Protein AF-H3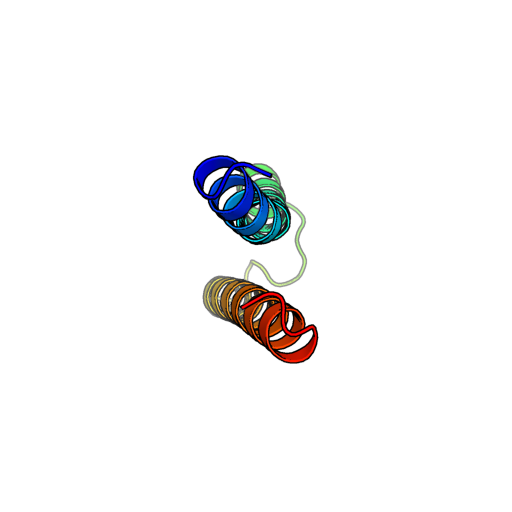NU02-F1 (afdb_monomer)

Structure (mmCIF, N/CA/C/O backbone):
data_AF-H3NU02-F1
#
_entry.id   AF-H3NU02-F1
#
loop_
_atom_site.group_PDB
_atom_site.id
_atom_site.type_symbol
_atom_site.label_atom_id
_atom_site.label_alt_id
_atom_site.label_comp_id
_atom_site.label_asym_id
_atom_site.label_entity_id
_atom_site.label_seq_id
_atom_site.pdbx_PDB_ins_code
_atom_site.Cartn_x
_atom_site.Cartn_y
_atom_site.Cartn_z
_atom_site.occupancy
_atom_site.B_iso_or_equiv
_atom_site.auth_seq_id
_atom_site.auth_comp_id
_atom_site.auth_asym_id
_atom_site.auth_atom_id
_atom_site.pdbx_PDB_m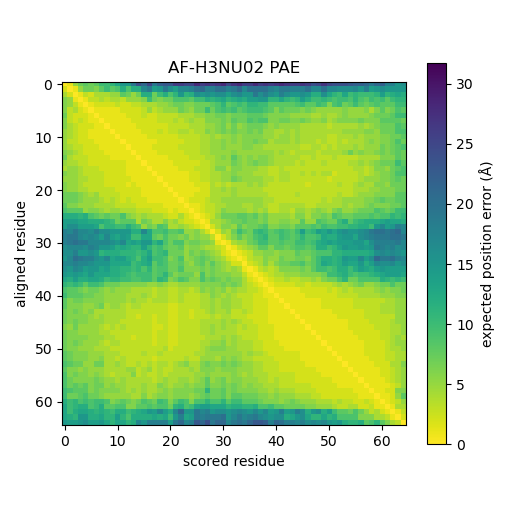odel_num
ATOM 1 N N . MET A 1 1 ? -10.346 7.036 25.970 1.00 58.16 1 MET A N 1
ATOM 2 C CA . MET A 1 1 ? -9.558 7.411 24.772 1.00 58.16 1 MET A CA 1
ATOM 3 C C . MET A 1 1 ? -10.515 7.971 23.726 1.00 58.16 1 MET A C 1
ATOM 5 O O . MET A 1 1 ? -11.582 7.398 23.549 1.00 58.16 1 MET A O 1
ATOM 9 N N . ASN A 1 2 ? -10.213 9.119 23.115 1.00 80.56 2 ASN A N 1
ATOM 10 C CA . ASN A 1 2 ? -11.158 9.821 22.240 1.00 80.56 2 ASN A CA 1
ATOM 11 C C . ASN A 1 2 ? -11.356 9.048 20.919 1.00 80.56 2 ASN A C 1
ATOM 13 O O . ASN A 1 2 ? -10.373 8.723 20.251 1.00 80.56 2 ASN A O 1
ATOM 17 N N . ARG A 1 3 ? -12.607 8.765 20.519 1.00 77.75 3 ARG A N 1
ATOM 18 C CA . ARG A 1 3 ? -12.931 7.944 19.326 1.00 77.75 3 ARG A CA 1
ATOM 19 C C . ARG A 1 3 ? -12.306 8.500 18.039 1.00 77.75 3 ARG A C 1
ATOM 21 O O . ARG A 1 3 ? -11.924 7.738 17.161 1.00 77.75 3 ARG A O 1
ATOM 28 N N . LYS A 1 4 ? -12.141 9.825 17.962 1.00 83.31 4 LYS A N 1
ATOM 29 C CA . LYS A 1 4 ? -11.477 10.517 16.847 1.00 83.31 4 LYS A CA 1
ATOM 30 C C . LYS A 1 4 ? -9.983 10.181 16.762 1.00 83.31 4 LYS A C 1
ATOM 32 O O . LYS A 1 4 ? -9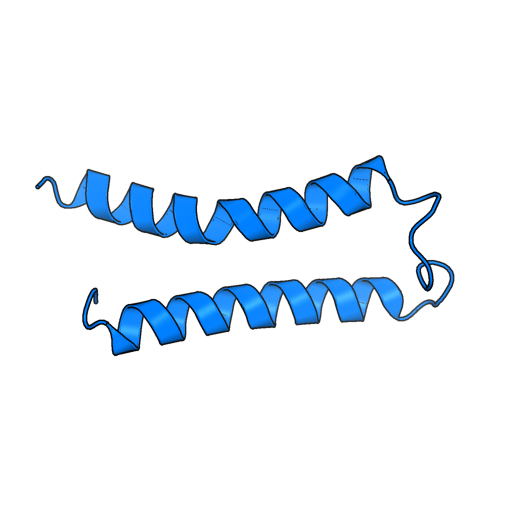.502 9.835 15.692 1.00 83.31 4 LYS A O 1
ATOM 37 N N . THR A 1 5 ? -9.265 10.213 17.887 1.00 85.56 5 THR A N 1
ATOM 38 C CA . THR A 1 5 ? -7.832 9.872 17.946 1.00 85.56 5 THR A CA 1
ATOM 39 C C . THR A 1 5 ? -7.589 8.423 17.528 1.00 85.56 5 THR A C 1
ATOM 41 O O . THR A 1 5 ? -6.656 8.157 16.784 1.00 85.56 5 THR A O 1
ATOM 44 N N . TYR A 1 6 ? -8.472 7.504 17.934 1.00 85.25 6 TYR A N 1
ATOM 45 C CA . TYR A 1 6 ? -8.380 6.090 17.564 1.00 85.25 6 TYR A CA 1
ATOM 46 C C . TYR A 1 6 ? -8.458 5.863 16.046 1.00 85.25 6 TYR A C 1
ATOM 48 O O . TYR A 1 6 ? -7.643 5.136 15.483 1.00 85.25 6 TYR A O 1
ATOM 56 N N . VAL A 1 7 ? -9.390 6.545 15.370 1.00 85.88 7 VAL A N 1
ATOM 57 C CA . VAL A 1 7 ? -9.516 6.484 13.905 1.00 85.88 7 VAL A CA 1
ATOM 58 C C . VAL A 1 7 ? -8.264 7.038 13.225 1.00 85.88 7 VAL A C 1
ATOM 60 O O . VAL A 1 7 ? -7.741 6.394 12.320 1.00 85.88 7 VAL A O 1
ATOM 63 N N . PHE A 1 8 ? -7.732 8.176 13.683 1.00 90.75 8 PHE A N 1
ATOM 64 C CA . PHE A 1 8 ? -6.498 8.733 13.118 1.00 90.75 8 PHE A CA 1
ATOM 65 C C . PHE A 1 8 ? -5.297 7.798 13.282 1.00 90.75 8 PHE A C 1
ATOM 67 O O . PHE A 1 8 ? -4.513 7.659 12.347 1.00 90.75 8 PHE A O 1
ATOM 74 N N . THR A 1 9 ? -5.165 7.114 14.421 1.00 87.81 9 THR A N 1
ATOM 75 C CA . THR A 1 9 ? -4.096 6.127 14.626 1.00 87.81 9 THR A CA 1
ATOM 76 C C . THR A 1 9 ? -4.227 4.944 13.671 1.00 87.81 9 THR A C 1
ATOM 78 O O . THR A 1 9 ? -3.232 4.548 13.073 1.00 87.81 9 THR A O 1
ATOM 81 N N . ILE A 1 10 ? -5.435 4.404 13.479 1.00 84.44 10 ILE A N 1
ATOM 82 C CA . ILE A 1 10 ? -5.664 3.305 12.525 1.00 84.44 10 ILE A CA 1
ATOM 83 C C . ILE A 1 10 ? -5.284 3.738 11.108 1.00 84.44 10 ILE A C 1
ATOM 85 O O . ILE A 1 10 ? -4.565 3.018 10.417 1.00 84.44 10 ILE A O 1
ATOM 89 N N . VAL A 1 11 ? -5.723 4.929 10.696 1.00 87.56 11 VAL A N 1
ATOM 90 C CA . VAL A 1 11 ? -5.381 5.501 9.390 1.00 87.56 11 VAL A CA 1
ATOM 91 C C . VAL A 1 11 ? -3.862 5.641 9.258 1.00 87.56 11 VAL A C 1
ATOM 93 O O . VAL A 1 11 ? -3.289 5.117 8.309 1.00 87.56 11 VAL A O 1
ATOM 96 N N . ALA A 1 12 ? -3.182 6.256 10.227 1.00 90.44 12 ALA A N 1
ATOM 97 C CA . ALA A 1 12 ? -1.731 6.433 10.189 1.00 90.44 12 ALA A CA 1
ATOM 98 C C . ALA A 1 12 ? -0.976 5.101 10.075 1.00 90.44 12 ALA A C 1
ATOM 100 O O . ALA A 1 12 ? -0.044 4.992 9.283 1.00 90.44 12 ALA A O 1
ATOM 101 N N 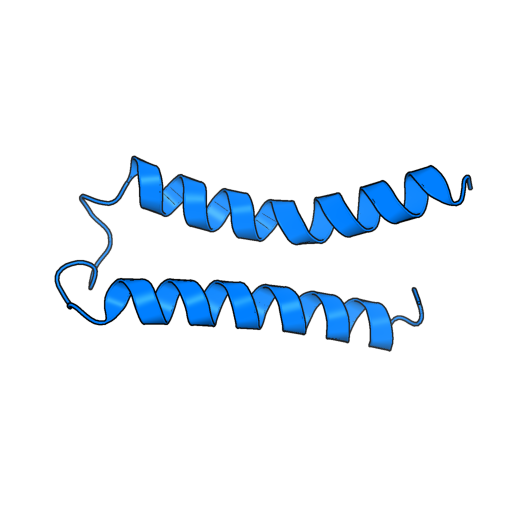. VAL A 1 13 ? -1.402 4.077 10.819 1.00 89.75 13 VAL A N 1
ATOM 102 C CA . VAL A 1 13 ? -0.772 2.753 10.775 1.00 89.75 13 VAL A CA 1
ATOM 103 C C . VAL A 1 13 ? -0.922 2.116 9.391 1.00 89.75 13 VAL A C 1
ATOM 105 O O . VAL A 1 13 ? 0.037 1.519 8.922 1.00 89.75 13 VAL A O 1
ATOM 108 N N . ILE A 1 14 ? -2.055 2.292 8.704 1.00 87.69 14 ILE A N 1
ATOM 109 C CA . ILE A 1 14 ? -2.254 1.793 7.329 1.00 87.69 14 ILE A CA 1
ATOM 110 C C . ILE A 1 14 ? -1.428 2.594 6.311 1.00 87.69 14 ILE A C 1
ATOM 112 O O . ILE A 1 14 ? -0.793 2.014 5.433 1.00 87.69 14 ILE A O 1
ATOM 116 N N . PHE A 1 15 ? -1.418 3.923 6.418 1.00 90.94 15 PHE A N 1
ATOM 117 C CA . PHE A 1 15 ? -0.758 4.789 5.438 1.00 90.94 15 PHE A CA 1
ATOM 118 C C . PHE A 1 15 ? 0.766 4.811 5.561 1.00 90.94 15 PHE A C 1
ATOM 120 O O . PHE A 1 15 ? 1.435 5.018 4.555 1.00 90.94 15 PHE A O 1
ATOM 127 N N . LEU A 1 16 ? 1.331 4.588 6.749 1.00 93.50 16 LEU A N 1
ATOM 128 C CA . LEU A 1 16 ? 2.780 4.606 6.965 1.00 93.50 16 LEU A CA 1
ATOM 129 C C . LEU A 1 16 ? 3.549 3.601 6.075 1.00 93.50 16 LEU A C 1
ATOM 131 O O . LEU A 1 16 ? 4.449 4.039 5.356 1.00 93.50 16 LEU A O 1
ATOM 135 N N . PRO A 1 17 ? 3.230 2.289 6.059 1.00 89.00 17 PRO A N 1
ATOM 136 C CA . PRO A 1 17 ? 3.940 1.330 5.214 1.00 89.00 17 PRO A CA 1
ATOM 137 C C . PRO A 1 17 ? 3.696 1.578 3.723 1.00 89.00 17 PRO A C 1
ATOM 139 O O . PRO A 1 17 ? 4.627 1.464 2.932 1.00 89.00 17 PRO A O 1
ATOM 142 N N . LEU A 1 18 ? 2.475 1.966 3.337 1.00 92.06 18 LEU A N 1
ATOM 143 C CA . LEU A 1 18 ? 2.150 2.284 1.944 1.00 92.06 18 LEU A CA 1
ATOM 144 C C . LEU A 1 18 ? 2.930 3.508 1.459 1.00 92.06 18 LEU A C 1
ATOM 146 O O . LEU A 1 18 ? 3.568 3.450 0.414 1.00 92.06 18 LEU A O 1
ATOM 150 N N . GLY A 1 19 ? 2.926 4.585 2.247 1.00 90.75 19 GLY A N 1
ATOM 151 C CA . GLY A 1 19 ? 3.626 5.830 1.949 1.00 90.75 19 GLY A CA 1
ATOM 152 C C . GLY A 1 19 ? 5.138 5.646 1.880 1.00 90.75 19 GLY A C 1
ATOM 153 O O . GLY A 1 19 ? 5.774 6.198 0.983 1.00 90.75 19 GLY A O 1
ATOM 154 N N . PHE A 1 20 ? 5.711 4.822 2.765 1.00 90.19 20 PHE A N 1
ATOM 155 C CA . PHE A 1 20 ? 7.116 4.424 2.677 1.00 90.19 20 PHE A CA 1
ATOM 156 C C . PHE A 1 20 ? 7.413 3.711 1.355 1.00 90.19 20 PHE A C 1
ATOM 158 O O . PHE A 1 20 ? 8.358 4.078 0.663 1.00 90.19 20 PHE A O 1
ATOM 165 N N . LEU A 1 21 ? 6.591 2.730 0.979 1.00 88.81 21 LEU A N 1
ATOM 166 C CA . LEU A 1 21 ? 6.823 1.896 -0.198 1.00 88.81 21 LEU A CA 1
ATOM 167 C C . LEU A 1 21 ? 6.673 2.703 -1.499 1.00 88.81 21 LEU A C 1
ATOM 169 O O . LEU A 1 21 ? 7.542 2.646 -2.367 1.00 88.81 21 LEU A O 1
ATOM 173 N N . THR A 1 22 ? 5.640 3.542 -1.606 1.00 88.56 22 THR A N 1
ATOM 174 C CA . THR A 1 22 ? 5.470 4.445 -2.755 1.00 88.56 22 THR A CA 1
ATOM 175 C C . THR A 1 22 ? 6.512 5.562 -2.787 1.00 88.56 22 THR A C 1
ATOM 177 O O . THR A 1 22 ? 6.931 5.963 -3.868 1.00 88.56 22 THR A O 1
ATOM 180 N N . GLY A 1 23 ? 6.950 6.065 -1.628 1.00 88.50 23 GLY A N 1
ATOM 181 C CA . GLY A 1 23 ? 7.977 7.105 -1.534 1.00 88.50 23 GLY A CA 1
ATOM 182 C C . GLY A 1 23 ? 9.365 6.589 -1.912 1.00 88.50 23 GLY A C 1
ATOM 183 O O . GLY A 1 23 ? 10.062 7.223 -2.701 1.00 88.50 23 GLY A O 1
ATOM 184 N N . LEU A 1 24 ? 9.734 5.406 -1.413 1.00 86.69 24 LEU A N 1
ATOM 185 C CA . LEU A 1 24 ? 10.978 4.725 -1.764 1.00 86.69 24 LEU A CA 1
ATOM 186 C C . LEU A 1 24 ? 11.054 4.487 -3.275 1.00 86.69 24 LEU A C 1
ATOM 188 O O . LEU A 1 24 ? 12.037 4.864 -3.901 1.00 86.69 24 LEU A O 1
ATOM 192 N N . LEU A 1 25 ? 10.001 3.923 -3.872 1.00 83.56 25 LEU A N 1
ATOM 193 C CA . LEU A 1 25 ? 9.985 3.620 -5.304 1.00 83.56 25 LEU A CA 1
ATOM 194 C C . LEU A 1 25 ? 9.850 4.873 -6.175 1.00 83.56 25 LEU A C 1
ATOM 196 O O . LEU A 1 25 ? 10.464 4.941 -7.232 1.00 83.56 25 LEU A O 1
ATOM 200 N N . GLY A 1 26 ? 9.096 5.883 -5.738 1.00 81.56 26 GLY A N 1
ATOM 201 C CA . GLY A 1 26 ? 8.921 7.126 -6.493 1.00 81.56 26 GLY A CA 1
ATOM 202 C C . GLY A 1 26 ? 10.197 7.964 -6.592 1.00 81.56 26 GLY A C 1
ATOM 203 O O . GLY A 1 26 ? 10.441 8.584 -7.623 1.00 81.56 26 GLY A O 1
ATOM 204 N N . VAL A 1 27 ? 11.030 7.963 -5.545 1.00 80.31 27 VAL A N 1
ATOM 205 C CA . VAL A 1 27 ? 12.303 8.708 -5.519 1.00 80.31 27 VAL A CA 1
ATOM 206 C C . VAL A 1 27 ? 13.474 7.853 -6.020 1.00 80.31 27 VAL A C 1
ATOM 208 O O . VAL A 1 27 ? 14.478 8.392 -6.482 1.00 80.31 27 VAL A O 1
ATOM 21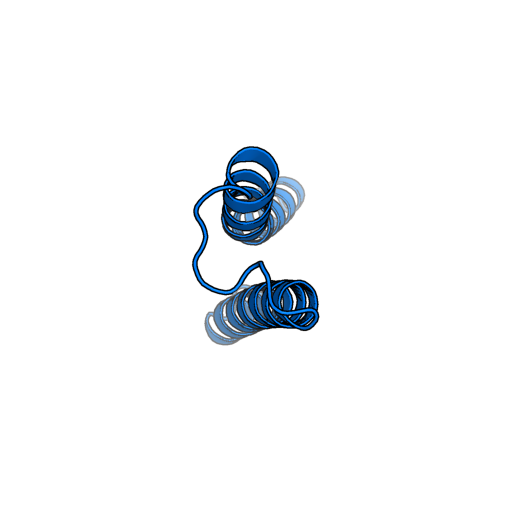1 N N . ASN A 1 28 ? 13.360 6.523 -5.951 1.00 79.44 28 ASN A N 1
ATOM 212 C CA . ASN A 1 28 ? 14.449 5.585 -6.235 1.00 79.44 28 ASN A CA 1
ATOM 213 C C . ASN A 1 28 ? 14.128 4.598 -7.373 1.00 79.44 28 ASN A C 1
ATOM 215 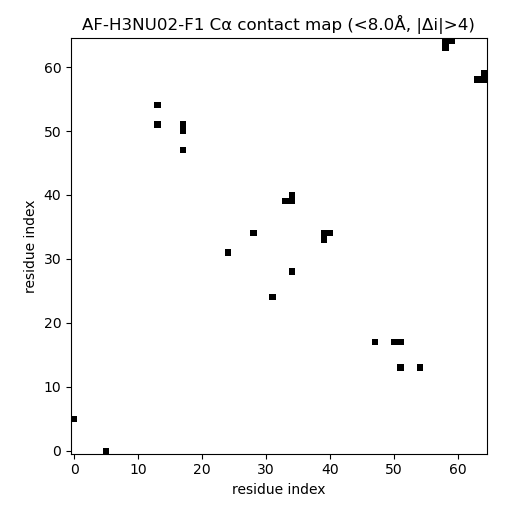O O . ASN A 1 28 ? 14.600 3.469 -7.368 1.00 79.44 28 ASN A O 1
ATOM 219 N N . VAL A 1 29 ? 13.342 5.024 -8.369 1.00 70.06 29 VAL A N 1
ATOM 220 C CA . VAL A 1 29 ? 13.005 4.237 -9.578 1.00 70.06 29 VAL A CA 1
ATOM 221 C C . VAL A 1 29 ? 14.258 3.712 -10.303 1.00 70.06 29 VAL A C 1
ATOM 223 O O . VAL A 1 29 ? 14.253 2.611 -10.845 1.00 70.06 29 VAL A O 1
ATOM 226 N N . GLY A 1 30 ? 15.360 4.468 -10.285 1.00 67.25 30 GLY A N 1
ATOM 227 C CA . GLY A 1 30 ? 16.648 4.042 -10.835 1.00 67.25 30 GLY A CA 1
ATOM 228 C C . GLY A 1 30 ? 17.420 3.161 -9.854 1.00 67.25 30 GLY A C 1
ATOM 229 O O . GLY A 1 30 ? 18.236 3.670 -9.093 1.00 67.25 30 GLY A O 1
ATOM 230 N N . GLY A 1 31 ? 17.168 1.853 -9.866 1.00 68.50 31 GLY A N 1
ATOM 231 C CA . GLY A 1 31 ? 17.900 0.888 -9.033 1.00 68.50 31 GLY A CA 1
ATOM 232 C C . GLY A 1 31 ? 17.059 -0.271 -8.508 1.00 68.50 31 GLY A C 1
ATOM 233 O O . GLY A 1 31 ? 17.617 -1.234 -7.983 1.00 68.50 31 GLY A O 1
ATOM 234 N N . VAL A 1 32 ? 15.732 -0.214 -8.662 1.00 72.25 32 VAL A N 1
ATOM 235 C CA . VAL A 1 32 ? 14.858 -1.315 -8.245 1.00 72.25 32 VAL A CA 1
ATOM 236 C C . VAL A 1 32 ? 14.890 -2.411 -9.313 1.00 72.25 32 VAL A C 1
ATOM 238 O O . VAL A 1 32 ? 14.485 -2.169 -10.455 1.00 72.25 32 VAL A O 1
ATOM 241 N N . PRO A 1 33 ? 15.354 -3.623 -8.973 1.00 69.81 33 PRO A N 1
ATOM 242 C CA . PRO A 1 33 ? 15.377 -4.729 -9.917 1.00 69.81 33 PRO A CA 1
ATOM 243 C C . PRO A 1 33 ? 13.949 -5.077 -10.355 1.00 69.81 33 PRO A C 1
ATOM 245 O O . PRO A 1 33 ? 13.051 -5.212 -9.524 1.00 69.81 33 PRO A O 1
ATOM 248 N N . GLY A 1 34 ? 13.743 -5.219 -11.665 1.00 74.69 34 GLY A N 1
ATOM 249 C CA . GLY A 1 34 ? 12.449 -5.578 -12.249 1.00 74.69 34 GLY A CA 1
ATOM 250 C C . GLY A 1 34 ? 11.532 -4.406 -12.610 1.00 74.69 34 GLY A C 1
ATOM 251 O O . GLY A 1 34 ? 10.438 -4.667 -13.087 1.00 74.69 34 GLY A O 1
ATOM 252 N N . LEU A 1 35 ? 11.944 -3.139 -12.442 1.00 74.69 35 LEU A N 1
ATOM 253 C CA . LEU A 1 35 ? 11.149 -1.970 -12.872 1.00 74.69 35 LEU A CA 1
ATOM 254 C C . LEU A 1 35 ? 11.088 -1.755 -14.393 1.00 74.69 35 LEU A C 1
ATOM 256 O O . LEU A 1 35 ? 10.209 -1.038 -14.863 1.00 74.69 35 LEU A O 1
ATOM 260 N N . GLU A 1 36 ? 12.002 -2.360 -15.151 1.00 77.06 36 GLU A N 1
ATOM 261 C CA . GLU A 1 36 ? 11.989 -2.324 -16.622 1.00 77.06 36 GLU A CA 1
ATOM 262 C C . GLU A 1 36 ? 10.871 -3.198 -17.212 1.00 77.06 36 GLU A C 1
ATOM 264 O O . GLU A 1 36 ? 10.487 -3.031 -18.369 1.00 77.06 36 GLU A O 1
ATOM 269 N N . GLU A 1 37 ? 10.306 -4.103 -16.406 1.00 82.19 37 GLU A N 1
ATOM 270 C CA . GLU A 1 37 ? 9.176 -4.923 -16.813 1.00 82.19 37 GLU A CA 1
ATOM 271 C C . GLU A 1 37 ? 7.887 -4.090 -16.842 1.00 82.19 37 GLU A C 1
ATOM 273 O O . GLU A 1 37 ? 7.519 -3.474 -15.834 1.00 82.19 37 GLU A O 1
ATOM 278 N N . PRO A 1 38 ? 7.098 -4.144 -17.928 1.0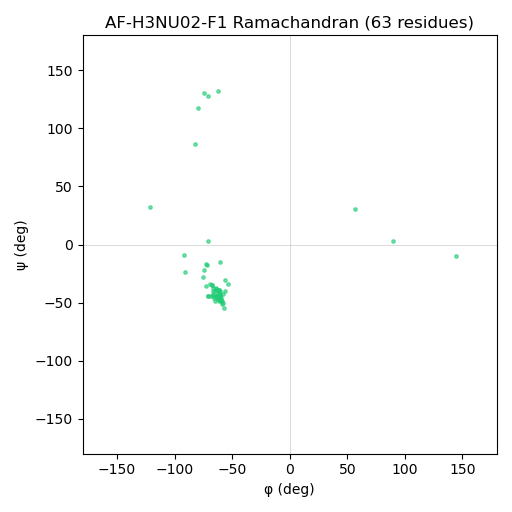0 81.00 38 PRO A N 1
ATOM 279 C CA . PRO A 1 38 ? 5.840 -3.402 -18.028 1.00 81.00 38 PRO A CA 1
ATOM 280 C C . PRO A 1 38 ? 4.808 -3.796 -16.953 1.00 81.00 38 PRO A C 1
ATOM 282 O O . PRO A 1 38 ? 3.844 -3.070 -16.716 1.00 81.00 38 PRO A O 1
ATOM 285 N N . THR A 1 39 ? 5.007 -4.929 -16.269 1.00 86.25 39 THR A N 1
ATOM 286 C CA . THR A 1 39 ? 4.139 -5.409 -15.183 1.00 86.25 39 THR A CA 1
ATOM 287 C C . THR A 1 39 ? 4.570 -4.952 -13.785 1.00 86.25 39 THR A C 1
ATOM 289 O O . THR A 1 39 ? 3.802 -5.119 -12.836 1.00 86.25 39 THR A O 1
ATOM 292 N N . ALA A 1 40 ? 5.745 -4.336 -13.623 1.00 85.38 40 ALA A N 1
ATOM 293 C CA . ALA A 1 40 ? 6.302 -3.960 -12.319 1.00 85.38 40 ALA A CA 1
ATOM 294 C C . ALA A 1 40 ? 5.367 -3.058 -11.499 1.00 85.38 40 ALA A C 1
ATOM 296 O O . ALA A 1 40 ? 5.181 -3.246 -10.295 1.00 85.38 40 ALA A O 1
ATOM 297 N N . PHE A 1 41 ? 4.709 -2.111 -12.170 1.00 84.19 41 PHE A N 1
ATOM 298 C CA . PHE A 1 41 ? 3.748 -1.216 -11.532 1.00 84.19 41 PHE A CA 1
ATOM 299 C C . PHE A 1 41 ? 2.487 -1.953 -11.048 1.00 84.19 41 PHE A C 1
ATOM 301 O O . PHE A 1 41 ? 1.945 -1.638 -9.989 1.00 84.19 41 PHE A O 1
ATOM 308 N N . VAL A 1 42 ? 2.045 -2.982 -11.777 1.00 89.25 42 VAL A N 1
ATOM 309 C CA . VAL A 1 42 ? 0.914 -3.828 -11.363 1.00 89.25 42 VAL A CA 1
ATOM 310 C C . VAL A 1 42 ? 1.281 -4.617 -10.107 1.00 89.25 42 VAL A C 1
ATOM 312 O O . VAL A 1 42 ? 0.492 -4.662 -9.163 1.00 89.25 42 VAL A O 1
ATOM 315 N N . TRP A 1 43 ? 2.494 -5.173 -10.046 1.00 88.44 43 TRP A N 1
ATOM 316 C CA . TRP A 1 43 ? 2.995 -5.858 -8.851 1.00 88.44 43 TRP A CA 1
ATOM 317 C C . TRP A 1 43 ? 3.075 -4.938 -7.635 1.00 88.44 43 TRP A C 1
ATOM 319 O O . TRP A 1 43 ? 2.682 -5.342 -6.540 1.00 88.44 43 TRP A O 1
ATOM 329 N N . LEU A 1 44 ? 3.504 -3.689 -7.825 1.00 88.19 44 LEU A N 1
ATOM 330 C CA . LEU A 1 44 ? 3.493 -2.672 -6.776 1.00 88.19 44 LEU A CA 1
ATOM 331 C C . LEU A 1 44 ? 2.073 -2.419 -6.242 1.00 88.19 44 LEU A C 1
ATOM 333 O O . LEU A 1 44 ? 1.853 -2.434 -5.029 1.00 88.19 44 LEU A O 1
ATOM 337 N N . ILE A 1 45 ? 1.096 -2.232 -7.133 1.00 90.00 45 ILE A N 1
ATOM 338 C CA . ILE A 1 45 ? -0.307 -2.040 -6.739 1.00 90.00 45 ILE A CA 1
ATOM 339 C C . ILE A 1 45 ? -0.818 -3.252 -5.953 1.00 90.00 45 ILE A C 1
ATOM 341 O O . ILE A 1 45 ? -1.436 -3.081 -4.899 1.00 90.00 45 ILE A O 1
ATOM 345 N N . LEU A 1 46 ? -0.541 -4.469 -6.429 1.00 93.38 46 LEU A N 1
ATOM 346 C CA . LEU A 1 46 ? -0.939 -5.704 -5.753 1.00 93.38 46 LEU A CA 1
ATOM 347 C C . LEU A 1 46 ? -0.289 -5.838 -4.371 1.00 93.38 46 LEU A C 1
ATOM 349 O O . LEU A 1 46 ? -0.974 -6.217 -3.422 1.00 93.38 46 LEU A O 1
ATOM 353 N N . ALA A 1 47 ? 0.987 -5.474 -4.227 1.00 91.12 47 ALA A N 1
ATOM 354 C CA . ALA A 1 47 ? 1.678 -5.466 -2.941 1.00 91.12 47 ALA A CA 1
ATOM 355 C C . ALA A 1 47 ? 1.039 -4.468 -1.960 1.00 91.12 47 ALA A C 1
ATOM 357 O O . ALA A 1 47 ? 0.738 -4.826 -0.820 1.00 91.12 47 ALA A O 1
ATOM 358 N N . CYS A 1 48 ? 0.748 -3.244 -2.407 1.00 91.31 48 CYS A N 1
ATOM 359 C CA . CYS A 1 48 ? 0.050 -2.235 -1.606 1.00 91.31 48 CYS A CA 1
ATOM 360 C C . CYS A 1 48 ? -1.356 -2.696 -1.179 1.00 91.31 48 CYS A C 1
ATOM 362 O O . CYS A 1 48 ? -1.747 -2.519 -0.020 1.00 91.31 48 CYS A O 1
ATOM 364 N N . LEU A 1 49 ? -2.109 -3.328 -2.083 1.00 93.88 49 LEU A N 1
ATOM 365 C CA . LEU A 1 49 ? -3.410 -3.930 -1.776 1.00 93.88 49 LEU A CA 1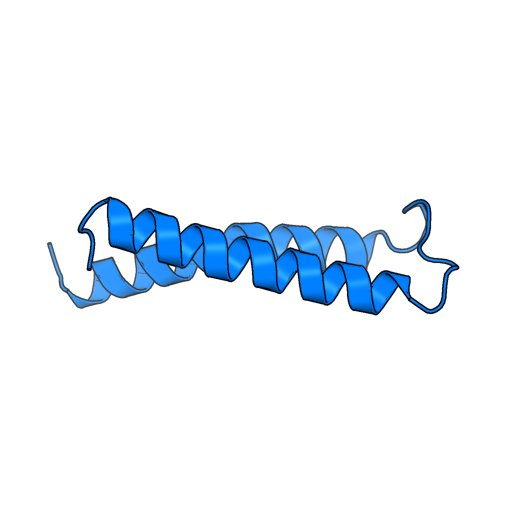
ATOM 366 C C . LEU A 1 49 ? -3.285 -5.056 -0.746 1.00 93.88 49 LEU A C 1
ATOM 368 O O . LEU A 1 49 ? -4.030 -5.069 0.234 1.00 93.88 49 LEU A O 1
ATOM 372 N N . ALA A 1 50 ? -2.328 -5.966 -0.930 1.00 95.25 50 ALA A N 1
ATOM 373 C CA . ALA A 1 50 ? -2.091 -7.081 -0.021 1.00 95.25 50 ALA A CA 1
ATOM 374 C C . ALA A 1 50 ? -1.713 -6.601 1.388 1.00 95.25 50 ALA A C 1
ATOM 376 O O . ALA A 1 50 ? -2.268 -7.099 2.367 1.00 95.25 50 ALA A O 1
ATOM 377 N N . ILE A 1 51 ? -0.838 -5.595 1.501 1.00 92.88 51 ILE A N 1
ATOM 378 C CA . ILE A 1 51 ? -0.472 -4.976 2.785 1.00 92.88 51 ILE A CA 1
ATOM 379 C C . ILE A 1 51 ? -1.708 -4.348 3.435 1.00 92.88 51 ILE A C 1
ATOM 381 O O . ILE A 1 51 ? -2.003 -4.632 4.594 1.00 92.88 51 ILE A O 1
ATOM 385 N N . SER A 1 52 ? -2.476 -3.557 2.684 1.00 89.81 52 SER A N 1
ATOM 386 C CA . SER A 1 52 ? -3.681 -2.892 3.197 1.00 89.81 52 SER A CA 1
ATOM 387 C C . SER A 1 52 ? -4.710 -3.895 3.727 1.00 89.81 52 SER A C 1
ATOM 389 O O . SER A 1 52 ? -5.205 -3.760 4.848 1.00 89.81 52 SER A O 1
ATOM 391 N N . LEU A 1 53 ? -5.008 -4.937 2.945 1.00 93.25 53 LEU A N 1
ATOM 392 C CA . LEU A 1 53 ? -5.938 -6.001 3.326 1.00 93.25 53 LEU A CA 1
ATOM 393 C C . LEU A 1 53 ? -5.402 -6.833 4.494 1.00 93.25 53 LEU A C 1
ATOM 395 O O . LEU A 1 53 ? -6.164 -7.154 5.405 1.00 93.25 53 LEU A O 1
ATOM 399 N N . GLY A 1 54 ? -4.102 -7.135 4.509 1.00 92.88 54 GLY A N 1
ATOM 400 C CA . GLY A 1 54 ? -3.440 -7.847 5.601 1.00 92.88 54 GLY A CA 1
ATOM 401 C C . GLY A 1 54 ? -3.524 -7.084 6.921 1.00 92.88 54 GLY A C 1
ATOM 402 O O . GLY A 1 54 ? -3.854 -7.667 7.953 1.00 92.88 54 GLY A O 1
ATOM 403 N N . MET A 1 55 ? -3.323 -5.766 6.891 1.00 87.50 55 MET A N 1
ATOM 404 C CA . MET A 1 55 ? -3.477 -4.909 8.067 1.00 87.50 55 MET A CA 1
ATOM 405 C C . MET A 1 55 ? -4.929 -4.845 8.539 1.00 87.50 55 MET A C 1
ATOM 407 O O . MET A 1 55 ? -5.188 -5.000 9.732 1.00 87.50 55 MET A O 1
ATOM 411 N N . LEU A 1 56 ? -5.888 -4.687 7.623 1.00 87.06 56 LEU A N 1
ATOM 412 C CA . LEU A 1 56 ? -7.315 -4.721 7.960 1.00 87.06 56 LEU A CA 1
ATOM 413 C C . LEU A 1 56 ? -7.725 -6.065 8.579 1.00 87.06 56 LEU A C 1
ATOM 415 O O . LEU A 1 56 ? -8.420 -6.086 9.596 1.00 87.06 56 LEU A O 1
ATOM 419 N N . ALA A 1 57 ? -7.270 -7.181 8.008 1.00 90.00 57 ALA A N 1
ATOM 420 C CA . ALA A 1 57 ? -7.510 -8.519 8.537 1.00 90.00 57 ALA A CA 1
ATOM 421 C C . ALA A 1 57 ? -6.876 -8.703 9.924 1.00 90.00 57 ALA A C 1
ATOM 423 O O . ALA A 1 57 ? -7.535 -9.205 10.836 1.00 90.00 57 ALA A O 1
ATOM 424 N N . PHE A 1 58 ? -5.640 -8.236 10.117 1.00 87.75 58 PHE A N 1
ATOM 425 C CA . PHE A 1 58 ? -4.952 -8.270 11.407 1.00 87.75 58 PHE A CA 1
ATOM 426 C C . PHE A 1 58 ? -5.700 -7.472 12.484 1.00 87.75 58 PHE A C 1
ATOM 428 O O . PHE A 1 58 ? -5.945 -7.986 13.579 1.00 87.75 58 PHE A O 1
ATOM 435 N N . PHE A 1 59 ? -6.124 -6.242 12.176 1.00 83.75 59 PHE A N 1
ATOM 436 C CA . PHE A 1 59 ? -6.910 -5.421 13.101 1.00 83.75 59 PHE A CA 1
ATOM 437 C C . PHE A 1 59 ? -8.279 -6.037 13.404 1.00 83.75 59 PHE A C 1
ATOM 439 O O . PHE A 1 59 ? -8.716 -6.011 14.559 1.00 83.75 59 PHE A O 1
ATOM 446 N N . ARG A 1 60 ? -8.932 -6.647 12.406 1.00 84.56 60 ARG A N 1
ATOM 447 C CA . ARG A 1 60 ? -10.188 -7.377 12.611 1.00 84.56 60 ARG A CA 1
ATOM 448 C C . ARG A 1 60 ? -9.989 -8.586 13.529 1.00 84.56 60 ARG A C 1
ATOM 450 O O . ARG A 1 60 ? -10.782 -8.785 14.445 1.00 84.56 60 ARG A O 1
ATOM 457 N N . TRP A 1 61 ? -8.928 -9.370 13.329 1.00 89.62 61 TRP A N 1
ATOM 458 C CA . TRP A 1 61 ? -8.640 -10.540 14.165 1.00 89.62 61 TRP A CA 1
ATOM 459 C C . TRP A 1 61 ? -8.327 -10.141 15.610 1.00 89.62 61 TRP A C 1
ATOM 461 O O . TRP A 1 61 ? -8.836 -10.752 16.549 1.00 89.62 61 TRP A O 1
ATOM 471 N N . ARG A 1 62 ? -7.585 -9.049 15.815 1.00 84.69 62 ARG A N 1
ATOM 472 C CA . ARG A 1 62 ? -7.330 -8.507 17.157 1.00 84.69 62 ARG A CA 1
ATOM 473 C C . ARG A 1 62 ? -8.544 -7.849 17.826 1.00 84.69 62 ARG A C 1
ATOM 475 O O . ARG A 1 62 ? -8.385 -7.347 18.937 1.00 84.69 62 ARG A O 1
ATOM 482 N N . ARG A 1 63 ? -9.736 -7.865 17.208 1.00 74.56 63 ARG A N 1
ATOM 483 C CA . ARG A 1 63 ? -10.985 -7.288 17.758 1.00 74.56 63 ARG A CA 1
ATOM 484 C C . ARG A 1 63 ? -10.840 -5.799 18.100 1.00 74.56 63 ARG A C 1
ATOM 486 O O . ARG A 1 63 ? -11.439 -5.303 19.047 1.00 74.56 63 ARG A O 1
ATOM 493 N N . TRP A 1 64 ? -9.987 -5.102 17.349 1.00 64.56 64 TRP A N 1
ATOM 494 C CA . TRP A 1 64 ? -9.840 -3.646 17.428 1.00 64.56 64 TRP A CA 1
ATOM 495 C C . TRP A 1 64 ? -11.023 -2.925 16.757 1.00 64.56 64 TRP A C 1
ATOM 497 O O . TRP A 1 64 ? -11.320 -1.780 17.088 1.00 64.56 64 TRP A O 1
ATOM 507 N N . PHE A 1 65 ? -11.720 -3.629 15.862 1.00 57.06 65 PHE A N 1
ATOM 508 C CA . PHE A 1 65 ? -13.019 -3.268 15.299 1.00 57.06 65 PHE A CA 1
ATOM 509 C C . PHE A 1 65 ? -14.133 -4.151 15.858 1.00 57.06 65 PHE A C 1
ATOM 511 O O . PHE A 1 65 ? -13.868 -5.360 16.070 1.00 57.06 65 PHE A O 1
#

Solvent-accessible surface area (backbone atoms only — not comparable to full-atom values): 3831 Å² total; per-residue (Å²): 130,61,72,67,60,54,52,52,50,54,50,49,63,58,46,49,63,48,50,48,54,54,49,52,47,71,76,40,58,86,78,51,88,60,63,88,43,94,58,36,66,57,53,51,53,51,48,50,51,50,51,52,51,50,51,52,50,50,42,50,73,69,58,77,102

Secondary structure (DSSP, 8-state):
--HHHHHHHHHHHHHHHHHHHHHHHHH--TT-TTTTSTTHHHHHHHHHHHHHHHHHHHHHHTT--

Foldseek 3Di:
DDPVVLVVVLVCVLVVVLVVLCVCCVVPVPPDPPSVPPCVVVVNVVVSVCSNVVSVVVCVVVVVD

Mean predicted aligned error: 6.17 Å

Radius of gyration: 14.98 Å; Cα contacts (8 Å, |Δi|>4): 14; chains: 1; bounding box: 31×21×43 Å

Sequence (65 aa):
MNRKTYVFTIVAVIFLPLGFLTGLLGVNVGGVPGLEEPTAFVWLILACLAISLGMLAFFRWRR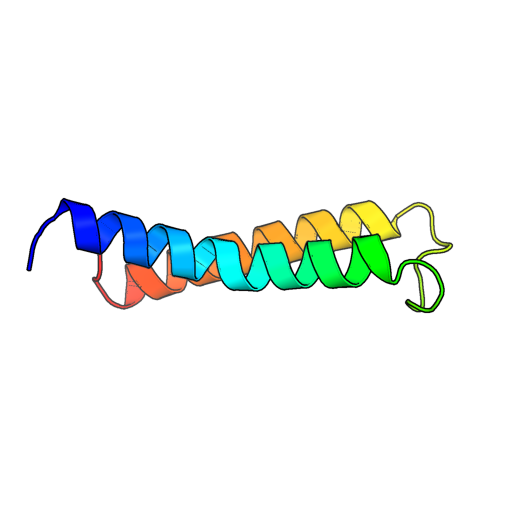WF

pLDDT: mean 84.2, std 8.5, range [57.06, 95.25]